Protein AF-A0A1M4ZI34-F1 (afdb_monomer_lite)

Structure (mmCIF, N/CA/C/O backbone):
data_AF-A0A1M4ZI34-F1
#
_entry.id   AF-A0A1M4ZI34-F1
#
loop_
_atom_site.group_PDB
_atom_site.id
_atom_site.type_symbol
_atom_site.label_atom_id
_atom_site.label_alt_id
_atom_site.label_comp_id
_atom_site.label_asym_id
_atom_site.label_entity_id
_atom_site.labe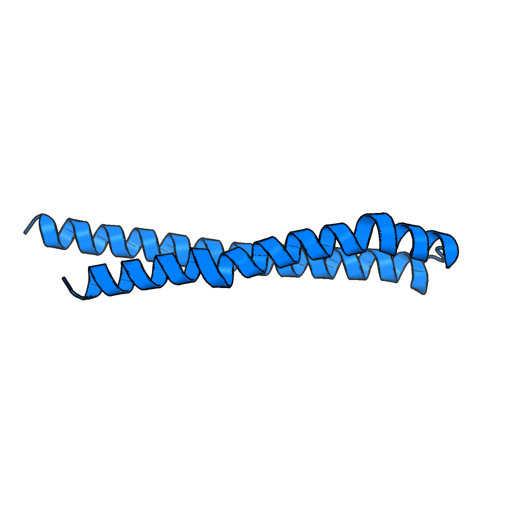l_seq_id
_atom_site.pdbx_PDB_ins_code
_atom_site.Cartn_x
_atom_site.Cartn_y
_atom_site.Cartn_z
_atom_site.occupancy
_atom_site.B_iso_or_equiv
_atom_site.auth_seq_id
_atom_site.auth_comp_id
_atom_site.auth_asym_id
_atom_site.auth_atom_id
_atom_site.pdbx_PDB_model_num
ATOM 1 N N . MET A 1 1 ? -18.317 -0.772 36.983 1.00 43.84 1 MET A N 1
ATOM 2 C CA . MET A 1 1 ? -17.998 0.447 36.202 1.00 43.84 1 MET A CA 1
ATOM 3 C C . MET A 1 1 ? -16.643 0.375 35.494 1.00 43.84 1 MET A C 1
ATOM 5 O O . MET A 1 1 ? -16.561 0.913 34.405 1.00 43.84 1 MET A O 1
ATOM 9 N N . ALA A 1 2 ? -15.634 -0.343 36.009 1.00 53.28 2 ALA A N 1
ATOM 10 C CA . ALA A 1 2 ? -14.326 -0.482 35.345 1.00 53.28 2 ALA A CA 1
ATOM 11 C C . ALA A 1 2 ? -14.339 -1.227 33.984 1.00 53.28 2 ALA A C 1
ATOM 13 O O . ALA A 1 2 ? -13.540 -0.910 33.110 1.00 53.28 2 ALA A O 1
ATOM 14 N N . SER A 1 3 ? -15.259 -2.180 33.769 1.00 57.00 3 SER A N 1
ATOM 15 C CA . SER A 1 3 ? -15.322 -2.969 32.522 1.00 57.00 3 SER A CA 1
ATOM 16 C C . SER A 1 3 ? -15.770 -2.161 31.299 1.00 57.00 3 SER A C 1
ATOM 18 O O . SER A 1 3 ? -15.175 -2.294 30.236 1.00 57.00 3 SER A O 1
ATOM 20 N N . ARG A 1 4 ? -16.767 -1.275 31.449 1.00 55.72 4 ARG A N 1
ATOM 21 C CA . ARG A 1 4 ? -17.217 -0.383 30.364 1.00 55.72 4 ARG A CA 1
ATOM 22 C C . ARG A 1 4 ? -16.112 0.578 29.925 1.00 55.72 4 ARG A C 1
ATOM 24 O O . ARG A 1 4 ? -15.925 0.761 28.732 1.00 55.72 4 ARG A O 1
ATOM 31 N N . THR A 1 5 ? -15.337 1.127 30.863 1.00 62.53 5 THR A N 1
ATOM 32 C CA . THR A 1 5 ? -14.196 2.001 30.542 1.00 62.53 5 THR A CA 1
ATOM 33 C C . THR A 1 5 ? -13.100 1.251 29.775 1.00 62.53 5 THR A C 1
ATOM 35 O O . THR A 1 5 ? -12.515 1.810 28.854 1.00 62.53 5 THR A O 1
ATOM 38 N N . SER A 1 6 ? -12.867 -0.030 30.093 1.00 83.50 6 SER A N 1
ATOM 39 C CA . SER A 1 6 ? -11.895 -0.873 29.383 1.00 83.50 6 SER A CA 1
ATOM 40 C C . SER A 1 6 ? -12.306 -1.164 27.937 1.00 83.50 6 SER A C 1
ATOM 42 O O . SER A 1 6 ? -11.466 -1.073 27.047 1.00 83.50 6 SER A O 1
ATOM 44 N N . TYR A 1 7 ? -13.577 -1.497 27.680 1.00 87.00 7 TYR A N 1
ATOM 45 C CA . TYR A 1 7 ? -14.044 -1.805 26.321 1.00 87.00 7 TYR A CA 1
ATOM 46 C C . TYR A 1 7 ? -14.131 -0.565 25.434 1.00 87.00 7 TYR A C 1
ATOM 48 O O . TYR A 1 7 ? -13.717 -0.616 24.277 1.00 87.00 7 TYR A O 1
ATOM 56 N N . THR A 1 8 ? -14.586 0.568 25.979 1.00 88.50 8 THR A N 1
ATOM 57 C CA . THR A 1 8 ? -14.565 1.846 25.254 1.00 88.50 8 THR A CA 1
ATOM 58 C C . THR A 1 8 ? -13.142 2.226 24.852 1.00 88.50 8 THR A C 1
ATOM 60 O O . THR A 1 8 ? -12.907 2.564 23.696 1.00 88.50 8 THR A O 1
ATOM 63 N N . TYR A 1 9 ? -12.179 2.104 25.769 1.00 89.81 9 TYR A N 1
ATOM 64 C CA . TYR A 1 9 ? -10.782 2.418 25.475 1.00 89.81 9 TYR A CA 1
ATOM 65 C C . TYR A 1 9 ? -10.164 1.456 24.446 1.00 89.81 9 TYR A C 1
ATOM 67 O O . TYR A 1 9 ? -9.497 1.895 23.514 1.00 89.81 9 TYR A O 1
ATOM 75 N N . GLN A 1 10 ? -10.435 0.150 24.545 1.00 90.25 10 GLN A N 1
ATOM 76 C CA . GLN A 1 10 ? -9.993 -0.828 23.540 1.00 90.25 10 GLN A CA 1
ATOM 77 C C . GLN A 1 10 ? -10.563 -0.527 22.150 1.00 90.25 10 GLN A C 1
ATOM 79 O O . GLN A 1 10 ? -9.836 -0.601 21.161 1.00 90.25 10 GLN A O 1
ATOM 84 N N . LYS A 1 11 ? -11.835 -0.123 22.069 1.00 93.69 11 LYS A N 1
ATOM 85 C CA . LYS A 1 11 ? -12.457 0.302 20.812 1.00 93.69 11 LYS A CA 1
ATOM 86 C C . LYS A 1 11 ? -11.777 1.541 20.226 1.00 93.69 11 LYS A C 1
ATOM 88 O O . LYS A 1 11 ? -11.527 1.575 19.026 1.00 93.69 11 LYS A O 1
ATOM 93 N N . GLU A 1 12 ? -11.451 2.539 21.048 1.00 93.00 12 GLU A N 1
ATOM 94 C CA . GLU A 1 12 ? -10.702 3.716 20.585 1.00 93.00 12 GLU A CA 1
ATOM 95 C C . GLU A 1 12 ? -9.324 3.343 20.026 1.00 93.00 12 GLU A C 1
ATOM 97 O O . GLU A 1 12 ? -8.933 3.860 18.980 1.00 93.00 12 GLU A O 1
ATOM 102 N N . LEU A 1 13 ? -8.600 2.428 20.678 1.00 94.06 13 LEU A N 1
ATOM 103 C CA . LEU A 1 13 ? -7.305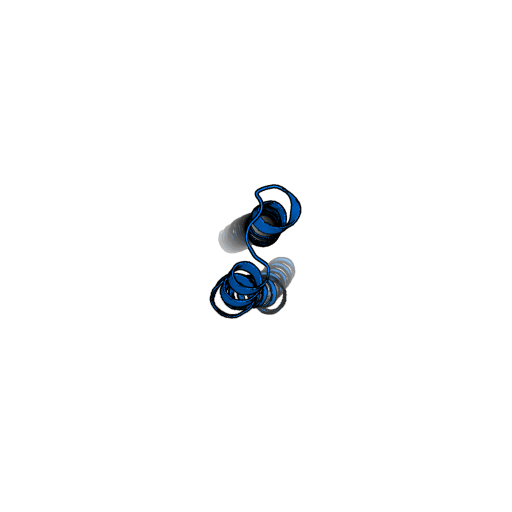 1.950 20.184 1.00 94.06 13 LEU A CA 1
ATOM 104 C C . LEU A 1 13 ? -7.434 1.228 18.835 1.00 94.06 13 LEU A C 1
ATOM 106 O O . LEU A 1 13 ? -6.632 1.477 17.938 1.00 94.06 13 LEU A O 1
ATOM 110 N N . LEU A 1 14 ? -8.452 0.378 18.673 1.00 95.12 14 LEU A N 1
ATOM 111 C CA . LEU A 1 14 ? -8.712 -0.327 17.415 1.00 95.12 14 LEU A CA 1
ATOM 112 C C . LEU A 1 14 ? -9.118 0.623 16.282 1.00 95.12 14 LEU A C 1
ATOM 114 O O . LEU A 1 14 ? -8.642 0.461 15.163 1.00 95.12 14 LEU A O 1
ATOM 118 N N . ASN A 1 15 ? -9.932 1.643 16.568 1.00 95.62 15 ASN A N 1
ATOM 119 C CA . ASN A 1 15 ? -10.265 2.677 15.584 1.00 95.62 15 ASN A CA 1
ATOM 120 C C . ASN A 1 15 ? -9.009 3.420 15.105 1.00 95.62 15 ASN A C 1
ATOM 122 O O . ASN A 1 15 ? -8.813 3.569 13.905 1.00 95.62 15 ASN A O 1
ATOM 126 N N . ARG A 1 16 ? -8.113 3.812 16.021 1.00 96.31 16 ARG A N 1
ATOM 127 C CA . ARG A 1 16 ? -6.841 4.467 15.656 1.00 96.31 16 ARG A CA 1
ATOM 128 C C . ARG A 1 16 ? -5.928 3.560 14.833 1.00 96.31 16 ARG A C 1
ATOM 130 O O . ARG A 1 16 ? -5.253 4.028 13.919 1.00 96.31 16 ARG A O 1
ATOM 137 N N . LEU A 1 17 ? -5.888 2.267 15.159 1.00 95.31 17 LEU A N 1
ATOM 138 C CA . LEU A 1 17 ? -5.136 1.291 14.374 1.00 95.31 17 LEU A CA 1
ATOM 139 C C . LEU A 1 17 ? -5.704 1.179 12.955 1.00 95.31 17 LEU A C 1
ATOM 141 O O . LEU A 1 17 ? -4.933 1.204 12.000 1.00 95.31 17 LEU A O 1
ATOM 145 N N . LYS A 1 18 ? -7.035 1.124 12.814 1.00 95.00 18 LYS A N 1
ATOM 146 C CA . LYS A 1 18 ? -7.706 1.119 11.509 1.00 95.00 18 LYS A CA 1
ATOM 147 C C . LYS A 1 18 ? -7.348 2.356 10.683 1.00 95.00 18 LYS A C 1
ATOM 149 O O . LYS A 1 18 ? -6.907 2.208 9.552 1.00 95.00 18 LYS A O 1
ATOM 154 N N . GLU A 1 19 ? -7.459 3.549 11.266 1.00 96.00 19 GLU A N 1
ATOM 155 C CA . GLU A 1 19 ? -7.084 4.810 10.603 1.00 96.00 19 GLU A CA 1
ATOM 156 C C . GLU A 1 19 ? -5.616 4.792 10.146 1.00 96.00 19 GLU A C 1
ATOM 158 O O . GLU A 1 19 ? -5.295 5.196 9.031 1.00 96.00 19 GLU A O 1
ATOM 163 N N . THR A 1 20 ? -4.716 4.262 10.980 1.00 95.94 20 THR A N 1
ATOM 164 C CA . THR A 1 20 ? -3.290 4.133 10.637 1.00 95.94 20 THR A CA 1
ATOM 165 C C . THR A 1 20 ? -3.076 3.193 9.447 1.00 95.94 20 THR A C 1
ATOM 167 O O . THR A 1 20 ? -2.275 3.497 8.564 1.00 95.94 20 THR A O 1
ATOM 170 N N . LEU A 1 21 ? -3.791 2.065 9.398 1.00 95.06 21 LEU A N 1
ATOM 171 C CA . LEU A 1 21 ? -3.717 1.115 8.283 1.00 95.06 21 LEU A CA 1
ATOM 172 C C . LEU A 1 21 ? -4.281 1.701 6.986 1.00 95.06 21 LEU A C 1
ATOM 174 O O . LEU A 1 21 ? -3.715 1.464 5.923 1.00 95.06 21 LEU A O 1
ATOM 178 N N . GLU A 1 22 ? -5.353 2.489 7.063 1.00 93.56 22 GLU A N 1
ATOM 179 C CA . GLU A 1 22 ? -5.936 3.159 5.898 1.00 93.56 22 GLU A CA 1
ATOM 180 C C . GLU A 1 22 ? -4.964 4.172 5.277 1.00 93.56 22 GLU A C 1
ATOM 182 O O . GLU A 1 22 ? -4.788 4.167 4.057 1.00 93.56 22 GLU A O 1
ATOM 187 N N . VAL A 1 23 ? -4.282 4.973 6.105 1.00 95.94 23 VAL A N 1
ATOM 188 C CA . VAL A 1 23 ? -3.230 5.901 5.648 1.00 95.94 23 VAL A CA 1
ATOM 189 C C . VAL A 1 23 ? -2.057 5.133 5.043 1.00 95.94 23 VAL A C 1
ATOM 191 O O . VAL A 1 23 ? -1.625 5.430 3.932 1.00 95.94 23 VAL A O 1
ATOM 194 N N . PHE A 1 24 ? -1.575 4.094 5.730 1.00 94.00 24 PHE A N 1
ATOM 195 C CA . PHE A 1 24 ? -0.471 3.274 5.233 1.00 94.00 24 PHE A CA 1
ATOM 196 C C . PHE A 1 24 ? -0.790 2.626 3.874 1.00 94.00 24 PHE A C 1
ATOM 198 O O . PHE A 1 24 ? 0.050 2.612 2.972 1.00 94.00 24 PHE A O 1
ATOM 205 N N . ARG A 1 25 ? -2.024 2.137 3.696 1.00 93.44 25 ARG A N 1
ATOM 206 C CA . ARG A 1 25 ? -2.521 1.586 2.429 1.00 93.44 25 ARG A CA 1
ATOM 207 C C . ARG A 1 25 ? -2.497 2.627 1.307 1.00 93.44 25 ARG A C 1
ATOM 209 O O . ARG A 1 25 ? -2.081 2.317 0.187 1.00 93.44 25 ARG A O 1
ATOM 216 N N . GLU A 1 26 ? -2.946 3.849 1.585 1.00 94.62 26 GLU A N 1
ATOM 217 C CA . GLU A 1 26 ? -2.929 4.944 0.611 1.00 94.62 26 GLU A CA 1
ATOM 218 C C . GLU A 1 26 ? -1.494 5.310 0.206 1.00 94.62 26 GLU A C 1
ATOM 220 O O . GLU A 1 26 ? -1.182 5.362 -0.988 1.00 94.62 26 GLU A O 1
ATOM 225 N N . ASP A 1 27 ? -0.599 5.467 1.182 1.00 95.12 27 ASP A N 1
ATOM 226 C CA . ASP A 1 27 ? 0.808 5.791 0.946 1.00 95.12 27 ASP A CA 1
ATOM 227 C C . ASP A 1 27 ? 1.504 4.723 0.096 1.00 95.12 27 ASP A C 1
ATOM 229 O O . ASP A 1 27 ? 2.158 5.049 -0.899 1.00 95.12 27 ASP A O 1
ATOM 233 N N . MET A 1 28 ? 1.321 3.437 0.412 1.00 93.62 28 MET A N 1
ATOM 234 C CA . MET A 1 28 ? 1.895 2.354 -0.392 1.00 93.62 28 MET A CA 1
ATOM 235 C C . MET A 1 28 ? 1.330 2.318 -1.816 1.00 93.62 28 MET A C 1
ATOM 237 O O . MET A 1 28 ? 2.082 2.109 -2.771 1.00 93.62 28 MET A O 1
ATOM 241 N N . SER A 1 29 ? 0.026 2.554 -1.980 1.00 91.88 29 SER A N 1
ATOM 242 C CA . SER A 1 29 ? -0.606 2.624 -3.305 1.00 91.88 29 SER A CA 1
ATOM 243 C C . SER A 1 29 ? -0.011 3.760 -4.143 1.00 91.88 29 SER A C 1
ATOM 245 O O . SER A 1 29 ? 0.250 3.600 -5.340 1.00 91.88 29 SER A O 1
ATOM 247 N N . ASN A 1 30 ? 0.259 4.902 -3.507 1.00 94.56 30 ASN A N 1
ATOM 248 C CA . ASN A 1 30 ? 0.922 6.037 -4.138 1.00 94.56 30 ASN A CA 1
ATOM 249 C C . ASN A 1 30 ? 2.378 5.718 -4.500 1.00 94.56 30 ASN A C 1
ATOM 251 O O . ASN A 1 30 ? 2.806 6.045 -5.606 1.00 94.56 30 ASN A O 1
ATOM 255 N N . VAL A 1 31 ? 3.126 5.028 -3.633 1.00 93.00 31 VAL A N 1
ATOM 256 C CA . VAL A 1 31 ? 4.499 4.579 -3.925 1.00 93.00 31 VAL A CA 1
ATOM 257 C C . VAL A 1 31 ? 4.533 3.630 -5.124 1.00 93.00 31 VAL A C 1
ATOM 259 O O . VAL A 1 31 ? 5.333 3.849 -6.034 1.00 93.00 31 VAL A O 1
ATOM 262 N N . ALA A 1 32 ? 3.645 2.632 -5.182 1.00 90.75 32 ALA A N 1
ATOM 263 C CA . ALA A 1 32 ? 3.565 1.698 -6.308 1.00 90.75 32 ALA A CA 1
ATOM 264 C C . ALA A 1 32 ? 3.295 2.430 -7.634 1.00 90.75 32 ALA A C 1
ATOM 266 O O . ALA A 1 32 ? 3.968 2.195 -8.642 1.00 90.75 32 ALA A O 1
ATOM 267 N N . ARG A 1 33 ? 2.343 3.374 -7.621 1.00 93.62 33 ARG A N 1
ATOM 268 C CA . ARG A 1 33 ? 2.013 4.206 -8.785 1.00 93.62 33 ARG A CA 1
ATOM 269 C C . ARG A 1 33 ? 3.187 5.090 -9.201 1.00 93.62 33 ARG A C 1
ATOM 271 O O . ARG A 1 33 ? 3.512 5.145 -10.384 1.00 93.62 33 ARG A O 1
ATOM 278 N N . ASN A 1 34 ? 3.830 5.760 -8.248 1.00 94.62 34 ASN A N 1
ATOM 279 C CA . ASN A 1 34 ? 4.962 6.641 -8.518 1.00 94.62 34 ASN A CA 1
ATOM 280 C C . ASN A 1 34 ? 6.150 5.865 -9.082 1.00 94.62 34 ASN A C 1
ATOM 282 O O . ASN A 1 34 ? 6.767 6.328 -10.035 1.00 94.62 34 ASN A O 1
ATOM 286 N N . TYR A 1 35 ? 6.440 4.672 -8.556 1.00 91.56 35 TYR A N 1
ATOM 287 C CA . TYR A 1 35 ? 7.520 3.844 -9.080 1.00 91.56 35 TYR A CA 1
ATOM 288 C C . TYR A 1 35 ? 7.265 3.456 -10.542 1.00 91.56 35 TYR A C 1
ATOM 290 O O . TYR A 1 35 ? 8.123 3.686 -11.394 1.00 91.56 35 TYR A O 1
ATOM 298 N N . LYS A 1 36 ? 6.053 2.974 -10.853 1.00 92.62 36 LYS A N 1
ATOM 299 C CA . LYS A 1 36 ? 5.645 2.668 -12.230 1.00 92.62 36 LYS A CA 1
ATOM 300 C C . LYS A 1 36 ? 5.781 3.881 -13.152 1.00 92.62 36 LYS A C 1
ATOM 302 O O . LYS A 1 36 ? 6.379 3.768 -14.218 1.00 92.62 36 LYS A O 1
ATOM 307 N N . ASN A 1 37 ? 5.259 5.031 -12.731 1.00 94.06 37 ASN A N 1
ATOM 308 C CA . ASN A 1 37 ? 5.287 6.254 -13.529 1.00 94.06 37 ASN A CA 1
ATOM 309 C C . ASN A 1 37 ? 6.716 6.750 -13.781 1.00 94.06 37 ASN A C 1
ATOM 311 O O . ASN A 1 37 ? 7.016 7.178 -14.889 1.00 94.06 37 ASN A O 1
ATOM 315 N N . SER A 1 38 ? 7.602 6.675 -12.785 1.00 92.19 38 SER A N 1
ATOM 316 C CA . SER A 1 38 ? 9.002 7.084 -12.942 1.00 92.19 38 SER A CA 1
ATOM 317 C C . SER A 1 38 ? 9.743 6.199 -13.940 1.00 92.19 38 SER A C 1
ATOM 319 O O . SER A 1 38 ? 10.445 6.714 -14.802 1.00 92.19 38 SER A O 1
ATOM 321 N N . VAL A 1 39 ? 9.558 4.877 -13.871 1.00 90.94 39 VAL A N 1
ATOM 322 C CA . VAL A 1 39 ? 10.177 3.941 -14.828 1.00 90.94 39 VAL A CA 1
ATOM 323 C C . VAL A 1 39 ? 9.641 4.166 -16.237 1.00 90.94 39 VAL A C 1
ATOM 325 O O . VAL A 1 39 ? 10.409 4.200 -17.191 1.00 90.94 39 VAL A O 1
ATOM 328 N N . GLN A 1 40 ? 8.332 4.371 -16.364 1.00 92.00 40 GLN A N 1
ATOM 329 C CA . GLN A 1 40 ? 7.712 4.665 -17.649 1.00 92.00 40 GLN A CA 1
ATOM 330 C C . GLN A 1 40 ? 8.171 6.018 -18.217 1.00 92.00 40 GLN A C 1
ATOM 332 O O . GLN A 1 40 ? 8.451 6.109 -19.402 1.00 92.00 40 GLN A O 1
ATOM 337 N N . SER A 1 41 ? 8.361 7.043 -17.381 1.00 94.12 41 SER A N 1
ATOM 338 C CA . SER A 1 41 ? 8.915 8.328 -17.830 1.00 94.12 41 SER A CA 1
ATOM 339 C C . SER A 1 41 ? 10.351 8.207 -18.340 1.00 94.12 41 SER A C 1
ATOM 341 O O . SER A 1 41 ? 10.703 8.895 -19.295 1.00 94.12 41 SER A O 1
ATOM 343 N N . LEU A 1 42 ? 11.176 7.343 -17.735 1.00 91.88 42 LEU A N 1
ATOM 344 C CA . LEU A 1 42 ? 12.540 7.113 -18.222 1.00 91.88 42 LEU A CA 1
ATOM 345 C C . LEU A 1 42 ? 12.538 6.549 -19.651 1.00 91.88 42 LEU A C 1
ATOM 347 O O . LEU A 1 42 ? 13.402 6.895 -20.453 1.00 91.88 42 LEU A O 1
ATOM 351 N N . HIS A 1 43 ? 11.555 5.704 -19.965 1.00 92.31 43 HIS A N 1
ATOM 352 C CA . HIS A 1 43 ? 11.330 5.139 -21.296 1.00 92.31 43 HIS A CA 1
ATOM 353 C C . HIS A 1 43 ? 10.750 6.162 -22.269 1.00 92.31 43 HIS A C 1
ATOM 355 O O . HIS A 1 43 ? 11.368 6.450 -23.291 1.00 92.31 43 HIS A O 1
ATOM 361 N N . ASP A 1 44 ? 9.635 6.788 -21.904 1.00 92.56 44 ASP A N 1
ATOM 362 C CA . ASP A 1 44 ? 8.892 7.677 -22.797 1.00 92.56 44 ASP A CA 1
ATOM 363 C C . ASP A 1 44 ? 9.620 9.010 -23.068 1.00 92.56 44 ASP A C 1
ATOM 365 O O . ASP A 1 44 ? 9.528 9.550 -24.173 1.00 92.56 44 ASP A O 1
ATOM 369 N N . ASN A 1 45 ? 10.323 9.566 -22.070 1.00 92.00 45 ASN A N 1
ATOM 370 C CA . ASN A 1 45 ? 10.839 10.943 -22.114 1.00 92.00 45 ASN A CA 1
ATOM 371 C C . ASN A 1 45 ? 12.367 11.045 -22.042 1.00 92.00 45 ASN A C 1
ATOM 373 O O . ASN A 1 45 ? 12.940 11.928 -22.681 1.00 92.00 45 ASN A O 1
ATOM 377 N N . ASP A 1 46 ? 13.027 10.168 -21.280 1.00 89.44 46 ASP A N 1
ATOM 378 C CA . ASP A 1 46 ? 14.475 10.268 -21.032 1.00 89.44 46 ASP A CA 1
ATOM 379 C C . ASP A 1 46 ? 15.310 9.351 -21.944 1.00 89.44 46 ASP A C 1
ATOM 381 O O . ASP A 1 46 ? 16.542 9.348 -21.876 1.00 89.44 46 ASP A O 1
ATOM 385 N N . GLY A 1 47 ? 14.650 8.616 -22.846 1.00 88.81 47 GLY A N 1
ATOM 386 C CA . GLY A 1 47 ? 15.292 7.845 -23.908 1.00 88.81 47 GLY A CA 1
ATOM 387 C C . GLY A 1 47 ? 15.921 6.530 -23.448 1.00 88.81 47 GLY A C 1
ATOM 388 O O . GLY A 1 47 ? 16.888 6.074 -24.064 1.00 88.81 47 GLY A O 1
ATOM 389 N N . LEU A 1 48 ? 15.406 5.919 -22.374 1.00 90.56 48 LEU A N 1
ATOM 390 C CA . LEU A 1 48 ? 15.742 4.536 -22.034 1.00 90.56 48 LEU A CA 1
ATOM 391 C C . LEU A 1 48 ? 15.363 3.630 -23.215 1.00 90.56 48 LEU A C 1
ATOM 393 O O . LEU A 1 48 ? 14.253 3.712 -23.729 1.00 90.56 48 LEU A O 1
ATOM 397 N N . MET A 1 49 ? 16.292 2.781 -23.655 1.00 94.38 49 MET A N 1
ATOM 398 C CA . MET A 1 49 ? 16.047 1.847 -24.759 1.00 94.38 49 MET A CA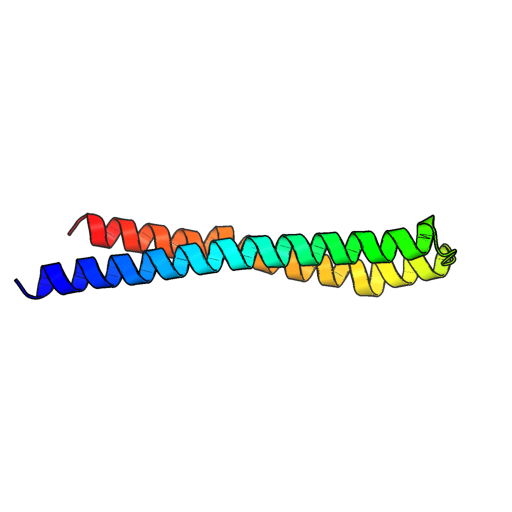 1
ATOM 399 C C . MET A 1 49 ? 14.982 0.812 -24.385 1.00 94.38 49 MET A C 1
ATOM 401 O O . MET A 1 49 ? 14.919 0.396 -23.226 1.00 94.38 49 MET A O 1
ATOM 405 N N . ASP A 1 50 ? 14.210 0.358 -25.374 1.00 92.62 50 ASP A N 1
ATOM 406 C CA . ASP A 1 50 ? 13.134 -0.625 -25.198 1.00 92.62 50 ASP A CA 1
ATOM 407 C C . ASP A 1 50 ? 13.629 -1.891 -24.486 1.00 92.62 50 ASP A C 1
ATOM 409 O O . ASP A 1 50 ? 13.012 -2.337 -23.523 1.00 92.62 50 ASP A O 1
ATOM 413 N N . GLU A 1 51 ? 14.793 -2.428 -24.872 1.00 93.44 51 GLU A N 1
ATOM 414 C CA . GLU A 1 51 ? 15.327 -3.649 -24.257 1.00 93.44 51 GLU A CA 1
ATOM 415 C C . GLU A 1 51 ? 15.674 -3.451 -22.775 1.00 93.44 51 GLU A C 1
ATOM 417 O O . GLU A 1 51 ? 15.458 -4.340 -21.951 1.00 93.44 51 GLU A O 1
ATOM 422 N N . ALA A 1 52 ? 16.191 -2.271 -22.423 1.00 91.56 52 ALA A N 1
ATOM 423 C CA . ALA A 1 52 ? 16.530 -1.931 -21.045 1.00 91.56 52 ALA A CA 1
ATOM 424 C C . ALA A 1 52 ? 15.273 -1.659 -20.207 1.00 91.56 52 ALA A C 1
ATOM 426 O O . ALA A 1 52 ? 15.225 -2.021 -19.030 1.00 91.56 52 ALA A O 1
ATOM 427 N N . TYR A 1 53 ? 14.249 -1.047 -20.807 1.00 93.75 53 TYR A N 1
ATOM 428 C CA . TYR A 1 53 ? 12.943 -0.890 -20.180 1.00 93.75 53 TYR A CA 1
ATOM 429 C C . TYR A 1 53 ? 12.299 -2.249 -19.902 1.00 93.75 53 TYR A C 1
ATOM 431 O O . TYR A 1 53 ? 11.886 -2.488 -18.770 1.00 93.75 53 TYR A O 1
ATOM 439 N N . ASP A 1 54 ? 12.269 -3.148 -20.886 1.00 94.56 54 ASP A N 1
ATOM 440 C CA . ASP A 1 54 ? 11.677 -4.480 -20.751 1.00 94.56 54 ASP A CA 1
ATOM 441 C C . ASP A 1 54 ? 12.390 -5.303 -19.672 1.00 94.56 54 ASP A C 1
ATOM 443 O O . ASP A 1 54 ? 11.742 -5.900 -18.806 1.00 94.56 54 ASP A O 1
ATOM 447 N N . GLU A 1 55 ? 13.727 -5.287 -19.658 1.00 94.50 55 GLU A N 1
ATOM 448 C CA . GLU A 1 55 ? 14.510 -5.949 -18.612 1.00 94.50 55 GLU A CA 1
ATOM 449 C C . GLU A 1 55 ? 14.192 -5.367 -17.229 1.00 94.50 55 GLU A C 1
ATOM 451 O O . GLU A 1 55 ? 13.990 -6.119 -16.267 1.00 94.50 55 GLU A O 1
ATOM 456 N N . TYR A 1 56 ? 14.102 -4.038 -17.118 1.00 92.12 56 TYR A N 1
ATOM 457 C CA . TYR A 1 56 ? 13.789 -3.383 -15.854 1.00 92.12 56 TYR A CA 1
ATOM 458 C C . TYR A 1 56 ? 12.357 -3.683 -15.386 1.00 92.12 56 TYR A C 1
ATOM 460 O O . TYR A 1 56 ? 12.109 -3.954 -14.205 1.00 92.12 56 TYR A O 1
ATOM 468 N N . TYR A 1 57 ? 11.410 -3.662 -16.323 1.00 93.00 57 TYR A N 1
ATOM 469 C CA . TYR A 1 57 ? 10.001 -3.925 -16.084 1.00 93.00 57 TYR A CA 1
ATOM 470 C C . TYR A 1 57 ? 9.796 -5.339 -15.540 1.00 93.00 57 TYR A C 1
ATOM 472 O O . TYR A 1 57 ? 9.183 -5.512 -14.484 1.00 93.00 57 TYR A O 1
ATOM 480 N N . VAL A 1 58 ? 10.347 -6.340 -16.230 1.00 94.81 58 VAL A N 1
ATOM 481 C CA . VAL A 1 58 ? 10.155 -7.758 -15.904 1.00 94.81 58 VAL A CA 1
ATOM 482 C C . VAL A 1 58 ? 10.860 -8.140 -14.608 1.00 94.81 58 VAL A C 1
ATOM 484 O O . VAL A 1 58 ? 10.275 -8.831 -13.776 1.00 94.81 58 VAL A O 1
ATOM 487 N N . ASN A 1 59 ? 12.104 -7.696 -14.416 1.00 95.38 59 ASN A N 1
ATOM 488 C CA . ASN A 1 59 ? 12.933 -8.203 -13.322 1.00 95.38 59 ASN A CA 1
ATOM 489 C C . ASN A 1 59 ? 12.819 -7.391 -12.026 1.00 95.38 59 ASN A C 1
ATOM 491 O O . ASN A 1 59 ? 13.162 -7.909 -10.963 1.00 95.38 59 ASN A O 1
ATOM 495 N N . TYR A 1 60 ? 12.346 -6.140 -12.084 1.00 92.50 60 TYR A N 1
ATOM 496 C CA . TYR A 1 60 ? 12.368 -5.242 -10.925 1.00 92.50 60 TYR A CA 1
ATOM 497 C C . TYR A 1 60 ? 11.028 -4.555 -10.676 1.00 92.50 60 TYR A C 1
ATOM 499 O O . TYR A 1 60 ? 10.472 -4.697 -9.582 1.00 92.50 60 TYR A O 1
ATOM 507 N N . LEU A 1 61 ? 10.483 -3.842 -11.670 1.00 93.00 61 LEU A N 1
ATOM 508 C CA . LEU A 1 61 ? 9.250 -3.074 -11.480 1.00 93.00 61 LEU A CA 1
ATOM 509 C C . LEU A 1 61 ? 8.067 -3.995 -11.165 1.00 93.00 61 LEU A C 1
ATOM 511 O O . LEU A 1 61 ? 7.423 -3.820 -10.130 1.00 93.00 61 LEU A O 1
ATOM 515 N N . ASN A 1 62 ? 7.779 -4.964 -12.039 1.00 93.38 62 ASN A N 1
ATOM 516 C CA .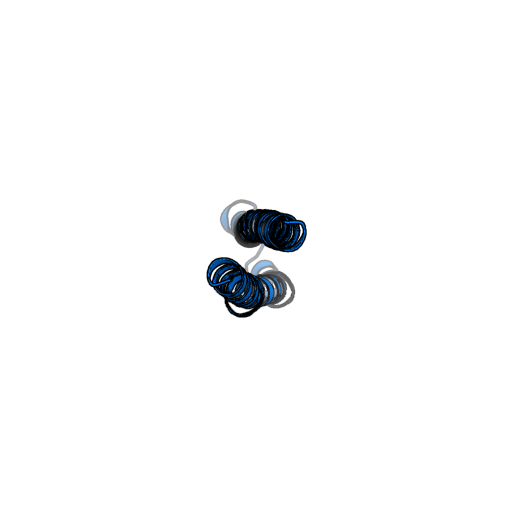 ASN A 1 62 ? 6.616 -5.833 -11.889 1.00 93.38 62 ASN A CA 1
ATOM 517 C C . ASN A 1 62 ? 6.671 -6.660 -10.589 1.00 93.38 62 ASN A C 1
ATOM 519 O O . ASN A 1 62 ? 5.713 -6.578 -9.821 1.00 93.38 62 ASN A O 1
ATOM 523 N N . PRO A 1 63 ? 7.790 -7.331 -10.238 1.00 96.00 63 PRO A N 1
ATOM 524 C CA . PRO A 1 63 ? 7.899 -8.045 -8.964 1.00 96.00 63 PRO A CA 1
ATOM 525 C C . PRO A 1 63 ? 7.684 -7.144 -7.742 1.00 96.00 63 PRO A C 1
ATOM 527 O O . PRO A 1 63 ? 7.019 -7.533 -6.783 1.00 96.00 63 PRO A O 1
ATOM 530 N N . THR A 1 64 ? 8.209 -5.915 -7.768 1.00 93.75 64 THR A N 1
ATOM 531 C CA . THR A 1 64 ? 8.019 -4.963 -6.663 1.00 93.75 64 THR A CA 1
ATOM 532 C C . THR A 1 64 ? 6.554 -4.551 -6.535 1.00 93.75 64 THR A C 1
ATOM 534 O O . THR A 1 64 ? 6.012 -4.530 -5.431 1.00 93.75 64 THR A O 1
ATOM 537 N N . VAL A 1 65 ? 5.896 -4.241 -7.656 1.00 92.94 65 VAL A N 1
ATOM 538 C CA . VAL A 1 65 ? 4.474 -3.872 -7.680 1.00 92.94 65 VAL A CA 1
ATOM 539 C C . VAL A 1 65 ? 3.593 -5.035 -7.214 1.00 92.94 65 VAL A C 1
ATOM 541 O O . VAL A 1 65 ? 2.662 -4.808 -6.447 1.00 92.94 65 VAL A O 1
ATOM 544 N N . GLU A 1 66 ? 3.898 -6.272 -7.607 1.00 94.75 66 GLU A N 1
ATOM 545 C CA . GLU A 1 66 ? 3.188 -7.471 -7.141 1.00 94.75 66 GLU A CA 1
ATOM 546 C C . GLU A 1 66 ? 3.301 -7.654 -5.624 1.00 94.75 66 GLU A C 1
ATOM 548 O O . GLU A 1 66 ? 2.289 -7.873 -4.956 1.00 94.75 66 GLU A O 1
ATOM 553 N N . ILE A 1 67 ? 4.501 -7.487 -5.057 1.00 95.88 67 ILE A N 1
ATOM 554 C CA . ILE A 1 67 ? 4.702 -7.539 -3.603 1.00 95.88 67 ILE A CA 1
ATOM 555 C C . ILE A 1 67 ? 3.874 -6.454 -2.910 1.00 95.88 67 ILE A C 1
ATOM 557 O O . ILE A 1 67 ? 3.133 -6.765 -1.977 1.00 95.88 67 ILE A O 1
ATOM 561 N N . LEU A 1 68 ? 3.952 -5.201 -3.371 1.00 93.38 68 LEU A N 1
ATOM 562 C CA . LEU A 1 68 ? 3.177 -4.100 -2.790 1.00 93.38 68 LEU A CA 1
ATOM 563 C C . LEU A 1 68 ? 1.671 -4.386 -2.843 1.00 93.38 68 LEU A C 1
ATOM 565 O O . LEU A 1 68 ? 0.988 -4.229 -1.832 1.00 93.38 68 LEU A O 1
ATOM 569 N N . ASN A 1 69 ? 1.168 -4.878 -3.976 1.00 91.81 69 ASN A N 1
ATOM 570 C CA . ASN A 1 69 ? -0.238 -5.243 -4.134 1.00 91.81 69 ASN A CA 1
ATOM 571 C C . ASN A 1 69 ? -0.652 -6.389 -3.203 1.00 91.81 69 ASN A C 1
ATOM 573 O O . ASN A 1 69 ? -1.722 -6.313 -2.609 1.00 91.81 69 A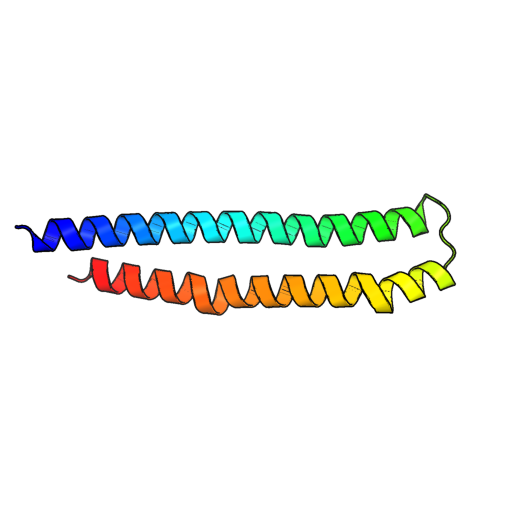SN A O 1
ATOM 577 N N . SER A 1 70 ? 0.195 -7.405 -3.007 1.00 95.88 70 SER A N 1
ATOM 578 C CA . SER A 1 70 ? -0.100 -8.497 -2.066 1.00 95.88 70 SER A CA 1
ATOM 579 C C . SER A 1 70 ? -0.213 -8.013 -0.615 1.00 95.88 70 SER A C 1
ATOM 581 O O . SER A 1 70 ? -1.048 -8.498 0.147 1.00 95.88 70 SER A O 1
ATOM 583 N N . ILE A 1 71 ? 0.593 -7.018 -0.225 1.00 95.31 71 ILE A N 1
ATOM 584 C CA . ILE A 1 71 ? 0.520 -6.424 1.115 1.00 95.31 71 ILE A CA 1
ATOM 585 C C . ILE A 1 71 ? -0.764 -5.597 1.242 1.00 95.31 71 ILE A C 1
ATOM 587 O O . ILE A 1 71 ? -1.446 -5.703 2.258 1.00 95.31 71 ILE A O 1
ATOM 591 N N . LEU A 1 72 ? -1.117 -4.809 0.217 1.00 93.19 72 LEU A N 1
ATOM 592 C CA . LEU A 1 72 ? -2.377 -4.054 0.181 1.00 93.19 72 LEU A CA 1
ATOM 593 C C . LEU A 1 72 ? -3.591 -4.984 0.313 1.00 93.19 72 LEU A C 1
ATOM 595 O O . LEU A 1 72 ? -4.462 -4.736 1.143 1.00 93.19 72 LEU A O 1
ATOM 599 N N . GLU A 1 73 ? -3.612 -6.083 -0.443 1.00 95.06 73 GLU A N 1
ATOM 600 C CA . GLU A 1 73 ? -4.683 -7.080 -0.387 1.00 95.06 73 GLU A CA 1
ATOM 601 C C . GLU A 1 73 ? -4.812 -7.693 1.009 1.00 95.06 73 GLU A C 1
ATOM 603 O O . GLU A 1 73 ? -5.921 -7.821 1.528 1.00 95.06 73 GLU A O 1
ATOM 608 N N . ARG A 1 74 ? -3.692 -8.020 1.660 1.00 95.62 74 ARG A N 1
ATOM 609 C CA . ARG A 1 74 ? -3.700 -8.534 3.032 1.00 95.62 74 ARG A CA 1
ATOM 610 C C . ARG A 1 74 ? -4.247 -7.515 4.034 1.00 95.62 74 ARG A C 1
ATOM 612 O O . ARG A 1 74 ? -5.042 -7.885 4.897 1.00 95.62 74 ARG A O 1
ATOM 619 N N . ILE A 1 75 ? -3.870 -6.242 3.909 1.00 94.44 75 ILE A N 1
ATOM 620 C CA . ILE A 1 75 ? -4.401 -5.175 4.771 1.00 94.44 75 ILE A CA 1
ATOM 621 C C . ILE A 1 75 ? -5.925 -5.095 4.633 1.00 94.44 75 ILE A C 1
ATOM 623 O O . ILE A 1 75 ? -6.630 -5.051 5.641 1.00 94.44 75 ILE A O 1
ATOM 627 N N . ASP A 1 76 ? -6.436 -5.110 3.401 1.00 89.56 76 ASP A N 1
ATOM 628 C CA . ASP A 1 76 ? -7.870 -4.968 3.137 1.00 89.56 76 ASP A CA 1
ATOM 629 C C . ASP A 1 76 ? -8.674 -6.215 3.547 1.00 89.56 76 ASP A C 1
ATOM 631 O O . ASP A 1 76 ? -9.745 -6.098 4.147 1.00 89.56 76 ASP A O 1
ATOM 635 N N . THR A 1 77 ? -8.175 -7.414 3.236 1.00 93.69 77 THR A N 1
ATOM 636 C CA . THR A 1 77 ? -8.929 -8.669 3.405 1.00 93.69 77 THR A CA 1
ATOM 637 C C . THR A 1 77 ? -8.759 -9.316 4.778 1.00 93.69 77 THR A C 1
ATOM 639 O O . THR A 1 77 ? -9.683 -9.983 5.248 1.00 93.69 77 THR A O 1
ATOM 642 N N . GLU A 1 78 ? -7.617 -9.112 5.439 1.00 94.88 78 GLU A N 1
ATOM 643 C CA . GLU A 1 78 ? -7.308 -9.716 6.737 1.00 94.88 78 GLU A CA 1
ATOM 644 C C . GLU A 1 78 ? -7.308 -8.673 7.856 1.00 94.88 78 GLU A C 1
ATOM 646 O O . GLU A 1 78 ? -8.122 -8.767 8.777 1.00 94.88 78 GLU A O 1
ATOM 651 N N . ASP A 1 79 ? -6.418 -7.678 7.789 1.00 94.44 79 ASP A N 1
ATOM 652 C CA . ASP A 1 79 ? -6.122 -6.815 8.940 1.00 94.44 79 ASP A CA 1
ATOM 653 C C . ASP A 1 79 ? -7.295 -5.881 9.274 1.00 94.44 79 ASP A C 1
ATOM 655 O O . ASP A 1 79 ? -7.775 -5.851 10.413 1.00 94.44 79 ASP A O 1
ATOM 659 N N . VAL A 1 80 ? -7.808 -5.149 8.280 1.00 93.44 80 VAL A N 1
ATOM 660 C CA . VAL A 1 80 ? -8.964 -4.257 8.457 1.00 93.44 80 VAL A CA 1
ATOM 661 C C . VAL A 1 80 ? -10.211 -5.064 8.814 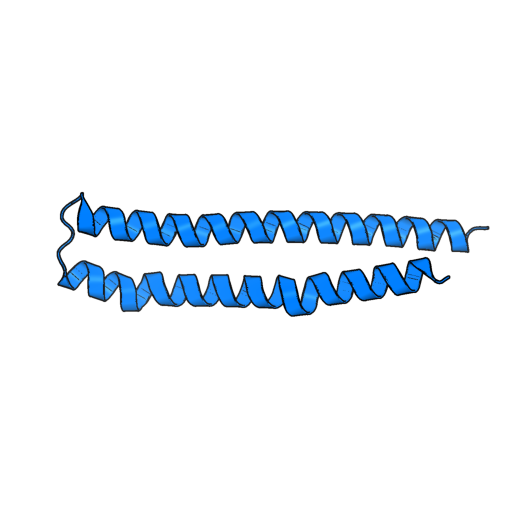1.00 93.44 80 VAL A C 1
ATOM 663 O O . VAL A 1 80 ? -10.920 -4.706 9.757 1.00 93.44 80 VAL A O 1
ATOM 666 N N . ALA A 1 81 ? -10.448 -6.187 8.131 1.00 93.19 81 ALA A N 1
ATOM 667 C CA . ALA A 1 81 ? -11.589 -7.060 8.398 1.00 93.19 81 ALA A CA 1
ATOM 668 C C . ALA A 1 81 ? -11.576 -7.616 9.835 1.00 93.19 81 ALA A C 1
ATOM 670 O O . ALA A 1 81 ? -12.610 -7.652 10.512 1.00 93.19 81 ALA A O 1
ATOM 671 N N . PHE A 1 82 ? -10.403 -8.018 10.333 1.00 95.06 82 PHE A N 1
ATOM 672 C CA . PHE A 1 82 ? -10.224 -8.445 11.717 1.00 95.06 82 PHE A CA 1
ATOM 673 C C . PHE A 1 82 ? -10.540 -7.311 12.699 1.00 95.06 82 PHE A C 1
ATOM 675 O O . PHE A 1 82 ? -11.319 -7.506 13.634 1.00 95.06 82 PHE A O 1
ATOM 682 N N . ILE A 1 83 ? -9.992 -6.115 12.470 1.00 94.88 83 ILE A N 1
ATOM 683 C CA . ILE A 1 83 ? -10.220 -4.955 13.340 1.00 94.88 83 ILE A CA 1
ATOM 684 C C . ILE A 1 83 ? -11.706 -4.581 13.387 1.00 94.88 83 ILE A C 1
ATOM 686 O O . ILE A 1 83 ? -12.249 -4.347 14.468 1.00 94.88 83 ILE A O 1
ATOM 690 N N . GLU A 1 84 ? -12.394 -4.574 12.246 1.00 94.25 84 GLU A N 1
ATOM 691 C CA . GLU A 1 84 ? -13.832 -4.297 12.182 1.00 94.25 84 GLU A CA 1
ATOM 692 C C . GLU A 1 84 ? -14.654 -5.327 12.960 1.00 94.25 84 GLU A C 1
ATOM 694 O O . GLU A 1 84 ? -15.577 -4.965 13.698 1.00 94.25 84 GLU A O 1
ATOM 699 N N . LYS A 1 85 ? -14.301 -6.611 12.849 1.00 94.94 85 LYS A N 1
ATOM 700 C CA . LYS A 1 85 ? -14.943 -7.682 13.616 1.00 94.94 85 LYS A CA 1
ATOM 701 C C . LYS A 1 85 ? -14.786 -7.468 15.124 1.00 94.94 85 LYS A C 1
ATOM 703 O O . LYS A 1 85 ? -15.772 -7.590 15.855 1.00 94.94 85 LYS A O 1
ATOM 708 N N . GLU A 1 86 ? -13.591 -7.108 15.585 1.00 93.88 86 GLU A N 1
ATOM 709 C CA . GLU A 1 86 ? -13.326 -6.846 17.004 1.00 93.88 86 GLU A CA 1
ATOM 710 C C . GLU A 1 86 ? -14.047 -5.585 17.503 1.00 93.88 86 GLU A C 1
ATOM 712 O O . GLU A 1 86 ? -14.669 -5.603 18.568 1.00 93.88 86 GLU A O 1
ATOM 717 N N . ILE A 1 87 ? -14.068 -4.506 16.713 1.00 93.38 87 ILE A N 1
ATOM 718 C CA . ILE A 1 87 ? -14.836 -3.293 17.035 1.00 93.38 87 ILE A CA 1
ATOM 719 C C . ILE A 1 87 ? -16.328 -3.616 17.186 1.00 93.38 87 ILE A C 1
ATOM 721 O O . ILE A 1 87 ? -16.974 -3.136 18.126 1.00 93.38 87 ILE A O 1
ATOM 725 N N . ASN A 1 88 ? -16.884 -4.431 16.288 1.00 93.12 88 ASN A N 1
ATOM 726 C CA . ASN A 1 88 ? -18.284 -4.849 16.341 1.00 93.12 88 ASN A CA 1
ATOM 727 C C . ASN A 1 88 ? -18.572 -5.694 17.588 1.00 93.12 88 ASN A C 1
ATOM 729 O O . ASN A 1 88 ? -19.558 -5.442 18.286 1.00 93.12 88 ASN A O 1
ATOM 733 N N . PHE A 1 89 ? -17.687 -6.638 17.919 1.00 92.50 89 PHE A N 1
ATOM 734 C CA . PHE A 1 89 ? -17.791 -7.429 19.143 1.00 92.50 89 PHE A CA 1
ATOM 735 C C . PHE A 1 89 ? -17.799 -6.539 20.392 1.00 92.50 89 PHE A C 1
ATOM 737 O O . PHE A 1 89 ? -18.718 -6.641 21.209 1.00 92.50 89 PHE A O 1
ATOM 744 N N . LEU A 1 90 ? -16.840 -5.618 20.512 1.00 90.56 90 LEU A N 1
ATOM 745 C CA . LEU A 1 90 ? -16.751 -4.696 21.648 1.00 90.56 90 LEU A CA 1
ATOM 746 C C . LEU A 1 90 ? -17.947 -3.739 21.727 1.00 90.56 90 LEU A C 1
ATOM 748 O O . LEU A 1 90 ? -18.358 -3.370 22.821 1.00 90.56 90 LEU A O 1
ATOM 752 N N . SER A 1 91 ? -18.534 -3.362 20.588 1.00 85.94 91 SER A N 1
ATOM 753 C CA . SER A 1 91 ? -19.721 -2.495 20.537 1.00 85.94 91 SER A CA 1
ATOM 754 C C . SER A 1 91 ? -21.012 -3.203 20.962 1.00 85.94 91 SER A C 1
ATOM 756 O O . SER A 1 91 ? -21.991 -2.536 21.285 1.00 85.94 91 SER A O 1
ATOM 758 N N . SER A 1 92 ? -21.025 -4.539 20.952 1.00 86.19 92 SER A N 1
ATOM 759 C CA . SER A 1 92 ? -22.172 -5.362 21.359 1.00 86.19 92 SER A CA 1
ATOM 760 C C . SER A 1 92 ? -22.199 -5.715 22.857 1.00 86.19 92 SER A C 1
ATOM 762 O O . SER A 1 92 ? -23.132 -6.382 23.308 1.00 86.19 92 SER A O 1
ATOM 764 N N . ARG A 1 93 ? -21.182 -5.296 23.625 1.00 73.38 93 ARG A N 1
ATOM 765 C CA . ARG A 1 93 ? -20.992 -5.573 25.062 1.00 73.38 93 ARG A CA 1
ATOM 766 C C . ARG A 1 93 ? -21.292 -4.351 25.932 1.00 73.38 93 ARG A C 1
ATOM 768 O O . ARG A 1 93 ? -21.814 -4.557 27.053 1.00 73.38 93 ARG A O 1
#

Organism: NCBI:txid1346286

Foldseek 3Di:
DVVLVVLVVVLVVLVVVLVVLVVVLVVLVVVLVVLVVVLVCCVPPVPDDPVNSVCCCVPPNVVVSVVSVVVSCCSVPPVNVVSVVSSVVSVVD

Secondary structure (DSSP, 8-state):
-HHHHHHHHHHHHHHHHHHHHHHHHHHHHHHHHHHHHHHHHHHHTT---HHHHHHHIIIIIHHHHHHHHHHHHHIIIIIHHHHHHHHHHHHT-

Sequence (93 aa):
MASRTSYTYQKELLNRLKETLEVFREDMSNVARNYKNSVQSLHDNDGLMDEAYDEYYVNYLNPTVEILNSILERIDTEDVAFIEKEINFLSSR

pLDDT: mean 90.8, std 9.3, range [43.84, 96.31]

Radius of gyration: 20.39 Å; chains: 1; bounding box: 39×21×61 Å